Protein AF-A0A5B9VYU0-F1 (afdb_monomer_lite)

Secondary structure (DSSP, 8-state):
-PEEEEEEEEE-SS---HHHHHHHHHHHHHHGGGSSS-EEEEE-TTSSEEEEEESSEEEEEEE-SSEEEEEEEE-HHHHHH--HHHHHHHHHHHHHHHHHTT-

Structure (mmCIF, N/CA/C/O backbone):
data_AF-A0A5B9VYU0-F1
#
_entry.id   AF-A0A5B9VYU0-F1
#
loop_
_atom_site.group_PDB
_atom_site.id
_atom_site.type_symbol
_atom_site.label_atom_id
_atom_site.label_alt_id
_atom_site.label_comp_id
_atom_site.label_asym_id
_atom_site.label_entity_id
_atom_site.label_seq_id
_atom_site.pdbx_PDB_ins_code
_atom_site.Cartn_x
_atom_site.Cartn_y
_atom_site.Cartn_z
_atom_site.occupancy
_atom_site.B_iso_or_equiv
_atom_site.auth_seq_id
_atom_site.auth_comp_id
_atom_site.auth_asym_id
_atom_site.auth_atom_id
_atom_site.pdbx_PDB_model_num
ATOM 1 N N . MET A 1 1 ? 11.821 19.614 -5.491 1.00 55.12 1 MET A N 1
ATOM 2 C CA . MET A 1 1 ? 10.430 19.579 -4.992 1.00 55.12 1 MET A CA 1
ATOM 3 C C . MET A 1 1 ? 9.829 18.246 -5.387 1.00 55.12 1 MET A C 1
ATOM 5 O O . MET A 1 1 ? 9.896 17.912 -6.566 1.00 55.12 1 MET A O 1
ATOM 9 N N . ALA A 1 2 ? 9.335 17.472 -4.424 1.00 65.06 2 ALA A N 1
ATOM 10 C CA . ALA A 1 2 ? 8.588 16.251 -4.701 1.00 65.06 2 ALA A CA 1
ATOM 11 C C . ALA A 1 2 ? 7.107 16.612 -4.887 1.00 65.06 2 ALA A C 1
ATOM 13 O O . ALA A 1 2 ? 6.581 17.448 -4.153 1.00 65.06 2 ALA A O 1
ATOM 14 N N . TRP A 1 3 ? 6.469 16.064 -5.919 1.00 74.31 3 TRP A N 1
ATOM 15 C CA . TRP A 1 3 ? 5.053 16.300 -6.206 1.00 74.31 3 TRP A CA 1
ATOM 16 C C . TRP A 1 3 ? 4.229 15.172 -5.592 1.00 74.31 3 TRP A C 1
ATOM 18 O O . TRP A 1 3 ? 4.501 14.011 -5.897 1.00 74.31 3 TRP A O 1
ATOM 28 N N . ARG A 1 4 ? 3.229 15.503 -4.768 1.00 83.06 4 ARG A N 1
ATOM 29 C CA . ARG A 1 4 ? 2.321 14.528 -4.148 1.00 83.06 4 ARG A CA 1
ATOM 30 C C . ARG A 1 4 ? 0.982 14.509 -4.883 1.00 83.06 4 ARG A C 1
ATOM 32 O O . ARG A 1 4 ? 0.370 15.554 -5.083 1.00 83.06 4 ARG A O 1
ATOM 39 N N . GLU A 1 5 ? 0.541 13.324 -5.284 1.00 85.75 5 GLU A N 1
ATOM 40 C CA . GLU A 1 5 ? -0.698 13.093 -6.031 1.00 85.75 5 GLU A CA 1
ATOM 41 C C . GLU A 1 5 ? -1.467 11.929 -5.404 1.00 85.75 5 GLU A C 1
ATOM 43 O O . GLU A 1 5 ? -0.886 10.869 -5.183 1.00 85.75 5 GLU A O 1
ATOM 48 N N . ARG A 1 6 ? -2.769 12.095 -5.142 1.00 87.31 6 ARG A N 1
ATOM 49 C CA . ARG A 1 6 ? -3.615 10.983 -4.692 1.00 87.31 6 ARG A CA 1
ATOM 50 C C . ARG A 1 6 ? -3.917 10.060 -5.864 1.00 87.31 6 ARG A C 1
ATOM 52 O O . ARG A 1 6 ? -4.510 10.495 -6.847 1.00 87.31 6 ARG A O 1
ATOM 59 N N . LEU A 1 7 ? -3.511 8.799 -5.755 1.00 84.25 7 LEU A N 1
ATOM 60 C CA . LEU A 1 7 ? -3.728 7.785 -6.787 1.00 84.25 7 LEU A CA 1
ATOM 61 C C . LEU A 1 7 ? -4.981 6.952 -6.545 1.00 84.25 7 LEU A C 1
ATOM 63 O O . LEU A 1 7 ? -5.603 6.501 -7.504 1.00 84.25 7 LEU A O 1
ATOM 67 N N . TYR A 1 8 ? -5.318 6.711 -5.280 1.00 85.69 8 TYR A N 1
ATOM 68 C CA . TYR A 1 8 ? -6.423 5.840 -4.913 1.00 85.69 8 TYR A CA 1
ATOM 69 C C . TYR A 1 8 ? -6.989 6.218 -3.549 1.00 85.69 8 TYR A C 1
ATOM 71 O O . TYR A 1 8 ? -6.262 6.655 -2.657 1.00 85.69 8 TYR A O 1
ATOM 79 N N . GLU A 1 9 ? -8.293 6.036 -3.408 1.00 89.06 9 GLU A N 1
ATOM 80 C CA . GLU A 1 9 ? -9.031 6.199 -2.164 1.00 89.06 9 GLU A CA 1
ATOM 81 C C . GLU A 1 9 ? -10.071 5.085 -2.101 1.00 89.06 9 GLU A C 1
ATOM 83 O O . GLU A 1 9 ? -10.807 4.858 -3.064 1.00 89.06 9 GLU A O 1
ATOM 88 N N . ARG A 1 10 ? -10.119 4.383 -0.970 1.00 87.25 10 ARG A N 1
ATOM 89 C CA . ARG A 1 10 ? -11.067 3.298 -0.725 1.00 87.25 10 ARG A CA 1
ATOM 90 C C . ARG A 1 10 ? -11.601 3.378 0.691 1.00 87.25 10 ARG A C 1
ATOM 92 O O . ARG A 1 10 ? -10.875 3.719 1.624 1.00 87.25 10 ARG A O 1
ATOM 99 N N . ARG A 1 11 ? -12.867 3.005 0.858 1.00 87.12 11 ARG A N 1
ATOM 100 C CA . ARG A 1 11 ? -13.482 2.882 2.176 1.00 87.12 11 ARG A CA 1
ATOM 101 C C . ARG A 1 11 ? -13.125 1.539 2.803 1.00 87.12 11 ARG A C 1
ATOM 103 O O . ARG A 1 11 ? -13.224 0.510 2.142 1.00 87.12 11 ARG A O 1
ATOM 110 N N . LEU A 1 12 ? -12.728 1.564 4.065 1.00 84.31 12 LEU A N 1
ATOM 111 C CA . LEU A 1 12 ? -12.448 0.374 4.853 1.00 84.31 12 LEU A CA 1
ATOM 112 C C . LEU A 1 12 ? -13.746 -0.171 5.464 1.00 84.31 12 LEU A C 1
ATOM 114 O O . LEU A 1 12 ? -14.635 0.590 5.850 1.00 84.31 12 LEU A O 1
ATOM 118 N N . LYS A 1 13 ? -13.842 -1.492 5.595 1.00 81.88 13 LYS A N 1
ATOM 119 C CA . LYS A 1 13 ? -14.915 -2.219 6.289 1.00 81.88 13 LYS A CA 1
ATOM 120 C C . LYS A 1 13 ? -14.874 -2.005 7.803 1.00 81.88 13 LYS A C 1
ATOM 122 O O . LYS A 1 13 ? -15.870 -2.233 8.484 1.00 81.88 13 LYS A O 1
ATOM 127 N N . GLY A 1 14 ? -13.735 -1.568 8.334 1.00 77.50 14 GLY A N 1
ATOM 128 C CA . GLY A 1 14 ? -13.557 -1.227 9.738 1.00 77.50 14 GLY A CA 1
ATOM 129 C C . GLY A 1 14 ? -12.230 -0.510 9.987 1.00 77.50 14 GLY A C 1
ATOM 130 O O . GLY A 1 14 ? -11.407 -0.408 9.076 1.00 77.50 14 GLY A O 1
ATOM 131 N N . PRO A 1 15 ? -12.003 -0.016 11.213 1.00 76.25 15 PRO A N 1
ATOM 132 C CA . PRO A 1 15 ? -10.748 0.632 11.560 1.00 76.25 15 PRO A CA 1
ATOM 133 C C . PRO A 1 15 ? -9.569 -0.332 11.416 1.00 76.25 15 PRO A C 1
ATOM 135 O O . PRO A 1 15 ? -9.694 -1.543 11.644 1.00 76.25 15 PRO A O 1
ATOM 138 N N . ILE A 1 16 ? -8.419 0.231 11.049 1.00 79.81 16 ILE A N 1
ATOM 139 C CA . ILE A 1 16 ? -7.149 -0.483 11.086 1.00 79.81 16 ILE A CA 1
ATOM 140 C C . ILE A 1 16 ? -6.571 -0.402 12.502 1.00 79.81 16 ILE A C 1
ATOM 142 O O . ILE A 1 16 ? -6.519 0.673 13.106 1.00 79.81 16 ILE A O 1
ATOM 146 N N . ASP A 1 17 ? -6.164 -1.542 13.041 1.00 81.94 17 ASP A N 1
ATOM 147 C CA . ASP A 1 17 ? -5.457 -1.652 14.312 1.00 81.94 17 ASP A CA 1
ATOM 148 C C . ASP A 1 17 ? -3.972 -1.969 14.065 1.00 81.94 17 ASP A C 1
ATOM 150 O O . ASP A 1 17 ? -3.505 -2.095 12.928 1.00 81.94 17 ASP A O 1
ATOM 154 N N . ALA A 1 18 ? -3.198 -2.047 15.148 1.00 80.50 18 ALA A N 1
ATOM 155 C CA . ALA A 1 18 ? -1.772 -2.343 15.064 1.00 80.50 18 ALA A CA 1
ATOM 156 C C . ALA A 1 18 ? -1.487 -3.757 14.520 1.00 80.50 18 ALA A C 1
ATOM 158 O O . ALA A 1 18 ? -0.448 -3.954 13.891 1.00 80.50 18 ALA A O 1
ATOM 159 N N . GLU A 1 19 ? -2.400 -4.709 14.735 1.00 83.31 19 GLU A N 1
ATOM 160 C CA . GLU A 1 19 ? -2.279 -6.101 14.291 1.00 83.31 19 GLU A CA 1
ATOM 161 C C . GLU A 1 19 ? -2.431 -6.205 12.771 1.00 83.31 19 GLU A C 1
ATOM 163 O O . GLU A 1 19 ? -1.535 -6.705 12.097 1.00 83.31 19 GLU A O 1
ATOM 168 N N . LYS A 1 20 ? -3.481 -5.606 12.201 1.00 82.88 20 LYS A N 1
ATOM 169 C CA . LYS A 1 20 ? -3.688 -5.526 10.747 1.00 82.88 20 LYS A CA 1
ATOM 170 C C . LYS A 1 20 ? -2.572 -4.764 10.043 1.00 82.88 20 LYS A C 1
ATOM 172 O O . LYS A 1 20 ? -2.195 -5.108 8.924 1.00 82.88 20 LYS A O 1
ATOM 177 N N . MET A 1 21 ? -2.023 -3.732 10.690 1.00 81.50 21 MET A N 1
ATOM 178 C CA . MET A 1 21 ? -0.835 -3.048 10.177 1.00 81.50 21 MET A CA 1
ATOM 179 C C . MET A 1 21 ? 0.378 -3.987 10.134 1.00 81.50 21 MET A C 1
ATOM 181 O O . MET A 1 21 ? 1.129 -3.930 9.164 1.00 81.50 21 MET A O 1
ATOM 185 N N . ASP A 1 22 ? 0.580 -4.847 11.139 1.00 83.00 22 ASP A N 1
ATOM 186 C CA . ASP A 1 22 ? 1.652 -5.857 11.136 1.00 83.00 22 ASP A CA 1
ATOM 187 C C . ASP A 1 22 ? 1.450 -6.921 10.063 1.00 83.00 22 ASP A C 1
ATOM 189 O O . ASP A 1 22 ? 2.370 -7.237 9.305 1.00 83.00 22 ASP A O 1
ATOM 193 N N . GLU A 1 23 ? 0.220 -7.393 9.912 1.00 85.06 23 GLU A N 1
ATOM 194 C CA . GLU A 1 23 ? -0.118 -8.376 8.895 1.00 85.06 23 GLU A CA 1
ATOM 195 C C . GLU A 1 23 ? 0.097 -7.819 7.482 1.00 85.06 23 GLU A C 1
ATOM 197 O O . GLU A 1 23 ? 0.701 -8.481 6.635 1.00 85.06 23 GLU A O 1
ATOM 202 N N . MET A 1 24 ? -0.268 -6.554 7.249 1.00 83.25 24 MET A N 1
ATOM 203 C CA . MET A 1 24 ? 0.016 -5.870 5.989 1.00 83.25 24 MET A CA 1
ATOM 204 C C . MET A 1 24 ? 1.514 -5.766 5.699 1.00 83.25 24 MET A C 1
ATOM 206 O O . MET A 1 24 ? 1.934 -5.989 4.561 1.00 83.25 24 MET A O 1
ATOM 210 N N . ARG A 1 25 ? 2.338 -5.487 6.717 1.00 83.44 25 ARG A N 1
ATOM 211 C CA . ARG A 1 25 ? 3.804 -5.504 6.575 1.00 83.44 25 ARG A CA 1
ATOM 212 C C . ARG A 1 25 ? 4.298 -6.893 6.188 1.00 83.44 25 ARG A C 1
ATOM 214 O O . ARG A 1 25 ? 5.084 -7.032 5.251 1.00 83.44 25 ARG A O 1
ATOM 221 N N . SER A 1 26 ? 3.820 -7.921 6.883 1.00 86.06 26 SER A N 1
ATOM 222 C CA . SER A 1 26 ? 4.186 -9.313 6.619 1.00 86.06 26 SER A CA 1
ATOM 223 C C . SER A 1 26 ? 3.826 -9.722 5.188 1.00 86.06 26 SER A C 1
ATOM 225 O O . SER A 1 26 ? 4.663 -10.276 4.470 1.00 86.06 26 SER A O 1
ATOM 227 N N . LEU A 1 27 ? 2.622 -9.369 4.726 1.00 85.19 27 LEU A N 1
ATOM 228 C CA . LEU A 1 27 ? 2.179 -9.607 3.352 1.00 85.19 27 LEU A CA 1
ATOM 229 C C . LEU A 1 27 ? 3.018 -8.842 2.333 1.00 85.19 27 LEU A C 1
ATOM 231 O O . LEU A 1 27 ? 3.435 -9.437 1.339 1.00 85.19 27 LEU A O 1
ATOM 235 N N . PHE A 1 28 ? 3.343 -7.572 2.589 1.00 84.88 28 PHE A N 1
ATOM 236 C CA . PHE A 1 28 ? 4.239 -6.812 1.720 1.00 84.88 28 PHE A CA 1
ATOM 237 C C . PHE A 1 28 ? 5.598 -7.504 1.585 1.00 84.88 28 PHE A C 1
ATOM 239 O O . PHE A 1 28 ? 6.078 -7.687 0.470 1.00 84.88 28 PHE A O 1
ATOM 246 N N . HIS A 1 29 ? 6.216 -7.933 2.689 1.00 84.88 29 HIS A N 1
ATOM 247 C CA . HIS A 1 29 ? 7.508 -8.620 2.640 1.00 84.88 29 HIS A CA 1
ATOM 248 C C . HIS A 1 29 ? 7.431 -9.960 1.903 1.00 84.88 29 HIS A C 1
ATOM 250 O O . HIS A 1 29 ? 8.326 -10.269 1.114 1.00 84.88 29 HIS A O 1
ATOM 256 N N . ARG A 1 30 ? 6.347 -10.724 2.091 1.00 86.62 30 ARG A N 1
ATOM 257 C CA . ARG A 1 30 ? 6.111 -11.981 1.364 1.00 86.62 30 ARG A CA 1
ATOM 258 C C . ARG A 1 30 ? 5.947 -11.743 -0.131 1.00 86.62 30 ARG A C 1
ATOM 260 O O . ARG A 1 30 ? 6.580 -12.440 -0.916 1.00 86.62 30 ARG A O 1
ATOM 267 N N . ARG A 1 31 ? 5.156 -10.741 -0.523 1.00 84.69 31 ARG A N 1
ATOM 268 C CA . ARG A 1 31 ? 4.815 -10.414 -1.921 1.00 84.69 31 ARG A CA 1
ATOM 269 C C . ARG A 1 31 ? 5.768 -9.404 -2.559 1.00 84.69 31 ARG A C 1
ATOM 271 O O . ARG A 1 31 ? 5.598 -9.018 -3.708 1.00 84.69 31 ARG A O 1
ATOM 278 N N . ARG A 1 32 ? 6.833 -9.004 -1.860 1.00 81.94 32 ARG A N 1
ATOM 279 C CA . ARG A 1 32 ? 7.825 -8.032 -2.340 1.00 81.94 32 ARG A CA 1
ATOM 280 C C . ARG A 1 32 ? 8.429 -8.423 -3.688 1.00 81.94 32 ARG A C 1
ATOM 282 O O . ARG A 1 32 ? 8.752 -7.545 -4.488 1.00 81.94 32 ARG A O 1
ATOM 289 N N . HIS A 1 33 ? 8.588 -9.721 -3.923 1.00 81.56 33 HIS A N 1
ATOM 290 C CA . HIS A 1 33 ? 9.110 -10.281 -5.166 1.00 81.56 33 HIS A CA 1
ATOM 291 C C . HIS A 1 33 ? 8.192 -10.040 -6.379 1.00 81.56 33 HIS A C 1
ATOM 293 O O . HIS A 1 33 ? 8.673 -10.077 -7.506 1.00 81.56 33 HIS A O 1
ATOM 299 N N . GLU A 1 34 ? 6.906 -9.746 -6.167 1.00 80.44 34 GLU A N 1
ATOM 300 C CA . GLU A 1 34 ? 5.958 -9.378 -7.228 1.00 80.44 34 GLU A CA 1
ATOM 301 C C . GLU A 1 34 ? 6.196 -7.953 -7.750 1.00 80.44 34 GLU A C 1
ATOM 303 O O . GLU A 1 34 ? 5.772 -7.613 -8.853 1.00 80.44 34 GLU A O 1
ATOM 308 N N . ILE A 1 35 ? 6.901 -7.109 -6.984 1.00 76.56 35 ILE A N 1
ATOM 309 C CA . ILE A 1 35 ? 7.255 -5.753 -7.406 1.00 76.56 35 ILE A CA 1
ATOM 310 C C . ILE A 1 35 ? 8.521 -5.830 -8.276 1.00 76.56 35 ILE A C 1
ATOM 312 O O . ILE A 1 35 ? 9.599 -6.140 -7.756 1.00 76.56 35 ILE A O 1
ATOM 316 N N . PRO A 1 36 ? 8.448 -5.470 -9.572 1.00 72.19 36 PRO A N 1
ATOM 317 C CA . PRO A 1 36 ? 9.539 -5.664 -10.534 1.00 72.19 36 PRO A CA 1
ATOM 318 C C . PRO A 1 36 ? 10.738 -4.726 -10.318 1.00 72.19 36 PRO A C 1
ATOM 320 O O . PRO A 1 36 ? 11.731 -4.804 -11.037 1.00 72.19 36 PRO A O 1
ATOM 323 N N . ILE A 1 37 ? 10.654 -3.816 -9.345 1.00 76.31 37 ILE A N 1
ATOM 324 C CA . ILE A 1 37 ? 11.685 -2.829 -9.024 1.00 76.31 37 ILE A CA 1
ATOM 325 C C . ILE A 1 37 ? 12.094 -2.906 -7.549 1.00 76.31 37 ILE A C 1
ATOM 327 O O . ILE A 1 37 ? 11.308 -3.348 -6.706 1.00 76.31 37 ILE A O 1
ATOM 331 N N . PRO A 1 38 ? 13.311 -2.449 -7.199 1.00 79.88 38 PRO A N 1
ATOM 332 C CA . PRO A 1 38 ? 13.708 -2.240 -5.815 1.00 79.88 38 PRO A CA 1
ATOM 333 C C . PRO A 1 38 ? 12.729 -1.317 -5.071 1.00 79.88 38 PRO A C 1
ATOM 335 O O . PRO A 1 38 ? 12.637 -0.125 -5.367 1.00 79.88 38 PRO A O 1
ATOM 338 N N . ALA A 1 39 ? 12.003 -1.892 -4.118 1.00 83.75 39 ALA A N 1
ATOM 339 C CA . ALA A 1 39 ? 11.092 -1.234 -3.198 1.00 83.75 39 ALA A CA 1
ATOM 340 C C . ALA A 1 39 ? 11.471 -1.568 -1.747 1.00 83.75 39 ALA A C 1
ATOM 342 O O . ALA A 1 39 ? 11.852 -2.698 -1.433 1.00 83.75 39 ALA A O 1
ATOM 343 N N . GLU A 1 40 ? 11.350 -0.584 -0.874 1.00 85.44 40 GLU A N 1
ATOM 344 C CA . GLU A 1 40 ? 11.565 -0.670 0.565 1.00 85.44 40 GLU A CA 1
ATOM 345 C C . GLU A 1 40 ? 10.283 -0.220 1.254 1.00 85.44 40 GLU A C 1
ATOM 347 O O . GLU A 1 40 ? 9.659 0.750 0.824 1.00 85.44 40 GLU A O 1
ATOM 352 N N . LEU A 1 41 ? 9.890 -0.911 2.319 1.00 85.69 41 LEU A N 1
ATOM 353 C CA . LEU A 1 41 ? 8.811 -0.449 3.179 1.00 85.69 41 LEU A CA 1
ATOM 354 C C . LEU A 1 41 ? 9.415 0.401 4.295 1.00 85.69 41 LEU A C 1
ATOM 356 O O . LEU A 1 41 ? 10.314 -0.051 5.000 1.00 85.69 41 LEU A O 1
ATOM 360 N N . ILE A 1 42 ? 8.936 1.631 4.431 1.00 85.94 42 ILE A N 1
ATOM 361 C CA . ILE A 1 42 ? 9.308 2.561 5.492 1.00 85.94 42 ILE A CA 1
ATOM 362 C C . ILE A 1 42 ? 8.099 2.750 6.393 1.00 85.94 42 ILE A C 1
ATOM 364 O O . ILE A 1 42 ? 7.001 3.081 5.935 1.00 85.94 42 ILE A O 1
ATOM 368 N N . GLU A 1 43 ? 8.333 2.566 7.682 1.00 77.38 43 GLU A N 1
ATOM 369 C CA . GLU A 1 43 ? 7.349 2.786 8.726 1.00 77.38 43 GLU A CA 1
ATOM 370 C C . GLU A 1 43 ? 7.398 4.233 9.206 1.00 77.38 43 GLU A C 1
ATOM 372 O O . GLU A 1 43 ? 8.475 4.801 9.411 1.00 77.38 43 GLU A O 1
ATOM 377 N N . SER A 1 44 ? 6.225 4.817 9.435 1.00 76.12 44 SER A N 1
ATOM 378 C CA . SER A 1 44 ? 6.121 6.079 10.158 1.00 76.12 44 SER A CA 1
ATOM 379 C C . SER A 1 44 ? 5.804 5.797 11.627 1.00 76.12 44 SER A C 1
ATOM 381 O O . SER A 1 44 ? 4.692 5.363 11.941 1.00 76.12 44 SER A O 1
ATOM 383 N N . PRO A 1 45 ? 6.735 6.052 12.563 1.00 70.56 45 PRO A N 1
ATOM 384 C CA . PRO A 1 45 ? 6.474 5.829 13.977 1.00 70.56 45 PRO A CA 1
ATOM 385 C C . PRO A 1 45 ? 5.330 6.732 14.460 1.00 70.56 45 PRO A C 1
ATOM 387 O O . PRO A 1 45 ? 5.353 7.950 14.279 1.00 70.56 45 PRO A O 1
ATOM 390 N N . GLY A 1 46 ? 4.313 6.125 15.077 1.00 70.25 46 GLY A N 1
ATOM 391 C CA . GLY A 1 46 ? 3.186 6.839 15.686 1.00 70.25 46 GLY A CA 1
ATOM 392 C C . GLY A 1 46 ? 2.117 7.343 14.711 1.00 70.25 46 GLY A C 1
ATOM 393 O O . GLY A 1 46 ? 1.221 8.073 15.135 1.00 70.25 46 GLY A O 1
ATOM 394 N N . ARG A 1 47 ? 2.173 6.965 13.427 1.00 76.50 47 ARG A N 1
ATOM 395 C CA . ARG A 1 47 ? 1.120 7.269 12.450 1.00 76.50 47 ARG A CA 1
ATOM 396 C C . ARG A 1 47 ? 0.629 5.990 11.773 1.00 76.50 47 ARG A C 1
ATOM 398 O O . ARG A 1 47 ? 1.447 5.131 11.458 1.00 76.50 47 ARG A O 1
ATOM 405 N N . PRO A 1 48 ? -0.682 5.863 11.507 1.00 80.75 48 PRO A N 1
ATOM 406 C CA . PRO A 1 48 ? -1.234 4.772 10.711 1.00 80.75 48 PRO A CA 1
ATOM 407 C C . PRO A 1 48 ? -0.939 5.024 9.222 1.00 80.75 48 PRO A C 1
ATOM 409 O O . PRO A 1 48 ? -1.836 5.213 8.406 1.00 80.75 48 PRO A O 1
ATOM 412 N N . GLU A 1 49 ? 0.340 5.116 8.872 1.00 86.56 49 GLU A N 1
ATOM 413 C CA . GLU A 1 49 ? 0.803 5.297 7.503 1.00 86.56 49 GLU A CA 1
ATOM 414 C C . GLU A 1 49 ? 2.019 4.410 7.240 1.00 86.56 49 GLU A C 1
ATOM 416 O O . GLU A 1 49 ? 2.828 4.132 8.128 1.00 86.56 49 GLU A O 1
ATOM 421 N N . MET A 1 50 ? 2.143 3.972 5.997 1.00 87.50 50 MET A N 1
ATOM 422 C CA . MET A 1 50 ? 3.286 3.215 5.512 1.00 87.50 50 MET A CA 1
ATOM 423 C C . MET A 1 50 ? 3.733 3.794 4.181 1.00 87.50 50 MET A C 1
ATOM 425 O O . MET A 1 50 ? 2.914 4.238 3.376 1.00 87.50 50 MET A O 1
ATOM 429 N N . THR A 1 51 ? 5.038 3.792 3.943 1.00 87.50 51 THR A N 1
ATOM 430 C CA . THR A 1 51 ? 5.598 4.312 2.700 1.00 87.50 51 THR A CA 1
ATOM 431 C C . THR A 1 51 ? 6.342 3.212 1.968 1.00 87.50 51 THR A C 1
ATOM 433 O O . THR A 1 51 ? 7.366 2.729 2.436 1.00 87.50 51 THR A O 1
ATOM 436 N N . ILE A 1 52 ? 5.863 2.839 0.787 1.00 86.00 52 ILE A N 1
ATOM 437 C CA . ILE A 1 52 ? 6.590 1.975 -0.140 1.00 86.00 52 ILE A CA 1
ATOM 438 C C . ILE A 1 52 ? 7.502 2.880 -0.968 1.00 86.00 52 ILE A C 1
ATOM 440 O O . ILE A 1 52 ? 7.062 3.536 -1.915 1.00 86.00 52 ILE A O 1
ATOM 444 N N . ARG A 1 53 ? 8.779 2.950 -0.598 1.00 85.88 53 ARG A N 1
ATOM 445 C CA . ARG A 1 53 ? 9.785 3.765 -1.278 1.00 85.88 53 ARG A CA 1
ATOM 446 C C . ARG A 1 53 ? 10.492 2.960 -2.355 1.00 85.88 53 ARG A C 1
ATOM 448 O O . ARG A 1 53 ? 11.001 1.875 -2.109 1.00 85.88 53 ARG A O 1
ATOM 455 N N . THR A 1 54 ? 10.604 3.535 -3.539 1.00 81.12 54 THR A N 1
ATOM 456 C CA . THR A 1 54 ? 11.466 3.048 -4.620 1.00 81.12 54 THR A CA 1
ATOM 457 C C . THR A 1 54 ? 12.534 4.096 -4.926 1.00 81.12 54 THR A C 1
ATOM 459 O O . THR A 1 54 ? 12.533 5.188 -4.358 1.00 81.12 54 THR A O 1
ATOM 462 N N . LYS A 1 55 ? 13.441 3.803 -5.864 1.00 77.25 55 LYS A N 1
ATOM 463 C CA . LYS A 1 55 ? 14.513 4.737 -6.254 1.00 77.25 55 LYS A CA 1
ATOM 464 C C . LYS A 1 55 ? 14.004 6.105 -6.736 1.00 77.25 55 LYS A C 1
ATOM 466 O O . LYS A 1 55 ? 14.713 7.097 -6.590 1.00 77.25 55 LYS A O 1
ATOM 471 N N . TRP A 1 56 ? 12.817 6.169 -7.337 1.00 74.69 56 TRP A N 1
ATOM 472 C CA . TRP A 1 56 ? 12.331 7.394 -7.987 1.00 74.69 56 TRP A CA 1
ATOM 473 C C . TRP A 1 56 ? 10.982 7.889 -7.456 1.00 74.69 56 TRP A C 1
ATOM 475 O O . TRP A 1 56 ? 10.618 9.042 -7.703 1.00 74.69 56 TRP A O 1
ATOM 485 N N . LEU A 1 57 ? 10.251 7.034 -6.742 1.00 79.56 57 LEU A N 1
ATOM 486 C CA . LEU A 1 57 ? 8.843 7.220 -6.411 1.00 79.56 57 LEU A CA 1
ATOM 487 C C . LEU A 1 57 ? 8.547 6.609 -5.042 1.00 79.56 57 LEU A C 1
ATOM 489 O O . LEU A 1 57 ? 9.038 5.521 -4.740 1.00 79.56 57 LEU A O 1
ATOM 493 N N . SER A 1 58 ? 7.732 7.285 -4.246 1.00 83.75 58 SER A N 1
ATOM 494 C CA . SER A 1 58 ? 7.259 6.785 -2.957 1.00 83.75 58 SER A CA 1
ATOM 495 C C . SER A 1 58 ? 5.741 6.682 -2.983 1.00 83.75 58 SER A C 1
ATOM 497 O O . SER A 1 58 ? 5.075 7.657 -3.311 1.00 83.75 58 SER A O 1
ATOM 499 N N . PHE A 1 59 ? 5.181 5.527 -2.641 1.00 85.56 59 PHE A N 1
ATOM 500 C CA . PHE A 1 59 ? 3.747 5.391 -2.400 1.00 85.56 59 PHE A CA 1
ATOM 501 C C . PHE A 1 59 ? 3.495 5.483 -0.903 1.00 85.56 59 PHE A C 1
ATOM 503 O O . PHE A 1 59 ? 3.997 4.663 -0.144 1.00 85.56 59 PHE A O 1
ATOM 510 N N . ILE A 1 60 ? 2.738 6.484 -0.483 1.00 88.31 60 ILE A N 1
ATOM 511 C CA . ILE A 1 60 ? 2.353 6.718 0.901 1.00 88.31 60 ILE A CA 1
ATOM 512 C C . ILE A 1 60 ? 0.930 6.194 1.052 1.00 88.31 60 ILE A C 1
ATOM 514 O O . ILE A 1 60 ? -0.016 6.781 0.527 1.00 88.31 60 ILE A O 1
ATOM 518 N N . VAL A 1 61 ? 0.783 5.082 1.761 1.00 87.81 61 VAL A N 1
ATOM 519 C CA . VAL A 1 61 ? -0.516 4.521 2.119 1.00 87.81 61 VAL A CA 1
ATOM 520 C C . VAL A 1 61 ? -0.884 5.049 3.498 1.00 87.81 61 VAL A C 1
ATOM 522 O O . VAL A 1 61 ? -0.168 4.819 4.471 1.00 87.81 61 V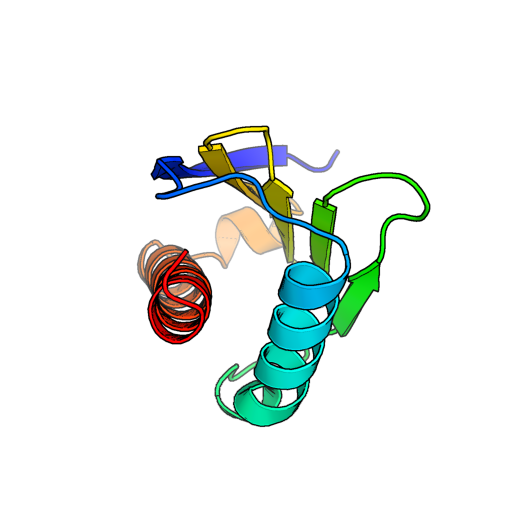AL A O 1
ATOM 525 N N . GLN A 1 62 ? -1.978 5.795 3.576 1.00 88.94 62 GLN A N 1
ATOM 526 C CA . GLN A 1 62 ? -2.473 6.404 4.803 1.00 88.94 62 GLN A CA 1
ATOM 527 C C . GLN A 1 62 ? -3.800 5.774 5.189 1.00 88.94 62 GLN A C 1
ATOM 529 O O . GLN A 1 62 ? -4.731 5.734 4.384 1.00 88.94 62 GLN A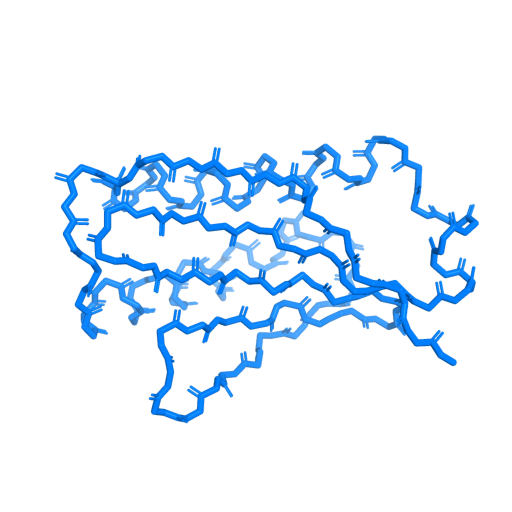 O 1
ATOM 534 N N . PHE A 1 63 ? -3.904 5.356 6.443 1.00 86.31 63 PHE A N 1
ATOM 535 C CA . PHE A 1 63 ? -5.119 4.788 6.996 1.00 86.31 63 PHE A CA 1
ATOM 536 C C . PHE A 1 63 ? -5.753 5.777 7.963 1.00 86.31 63 PHE A C 1
ATOM 538 O O . PHE A 1 63 ? -5.145 6.244 8.924 1.00 86.31 63 PHE A O 1
ATOM 545 N N . GLN A 1 64 ? -7.003 6.113 7.691 1.00 84.00 64 GLN A N 1
ATOM 546 C CA . GLN A 1 64 ? -7.886 6.841 8.588 1.00 84.00 64 GL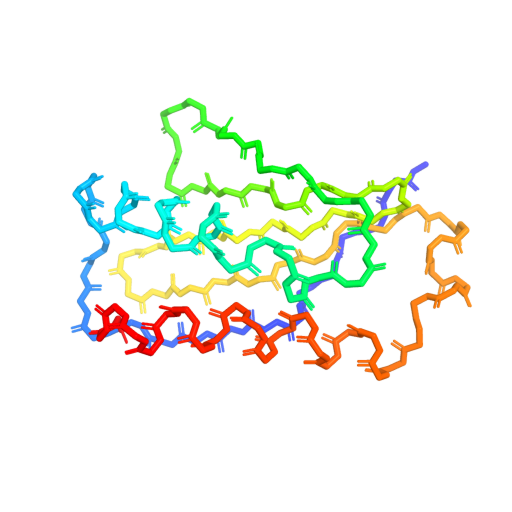N A CA 1
ATOM 547 C C . GLN A 1 64 ? -8.915 5.860 9.166 1.00 84.00 64 GLN A C 1
ATOM 549 O O . GLN A 1 64 ? -8.889 4.671 8.856 1.00 84.00 64 GLN A O 1
ATOM 554 N N . LYS A 1 65 ? -9.826 6.343 10.022 1.00 80.69 65 LYS A N 1
ATOM 555 C CA . LYS A 1 65 ? -10.803 5.491 10.728 1.00 80.69 65 LYS A CA 1
ATOM 556 C C . LYS A 1 65 ? -11.580 4.540 9.811 1.00 80.69 65 LYS A C 1
ATOM 558 O O . LYS A 1 65 ? -11.826 3.410 10.210 1.00 80.69 65 LYS A O 1
ATOM 563 N N . ASP A 1 66 ? -11.973 4.997 8.629 1.00 85.75 66 ASP A N 1
ATOM 564 C CA . ASP A 1 66 ? -12.778 4.235 7.671 1.00 85.75 66 ASP A CA 1
ATOM 565 C C . ASP A 1 66 ? -12.308 4.414 6.220 1.00 85.75 66 ASP A C 1
ATOM 567 O O . ASP A 1 66 ? -13.029 4.060 5.292 1.00 85.75 66 ASP A O 1
ATOM 571 N N . ILE A 1 67 ? -11.116 4.976 5.996 1.00 87.56 67 ILE A N 1
ATOM 572 C CA . ILE A 1 67 ? -10.616 5.297 4.652 1.00 87.56 67 ILE A CA 1
ATOM 573 C C . ILE A 1 67 ? -9.142 4.919 4.538 1.00 87.56 67 ILE A C 1
ATOM 575 O O . ILE A 1 67 ? -8.337 5.268 5.400 1.00 87.56 67 ILE A O 1
ATOM 579 N N . MET A 1 68 ? -8.786 4.260 3.440 1.00 88.62 68 MET A N 1
ATOM 580 C CA . MET A 1 68 ? -7.413 4.081 2.986 1.00 88.62 68 MET A CA 1
ATOM 581 C C . MET A 1 68 ? -7.165 4.985 1.783 1.00 88.62 68 MET A C 1
ATOM 583 O O . MET A 1 68 ? -7.868 4.905 0.778 1.00 88.62 68 MET A O 1
ATOM 587 N N . ASN A 1 69 ? -6.131 5.813 1.882 1.00 90.56 69 ASN A N 1
ATOM 588 C CA . ASN A 1 69 ? -5.647 6.652 0.795 1.00 90.56 69 ASN A CA 1
ATOM 589 C C . ASN A 1 69 ? -4.279 6.164 0.343 1.00 90.56 69 ASN A C 1
ATOM 591 O O . ASN A 1 69 ? -3.426 5.858 1.172 1.00 90.56 69 ASN A O 1
ATOM 595 N N . VAL A 1 70 ? -4.051 6.151 -0.964 1.00 87.44 70 VAL A N 1
ATOM 596 C CA . VAL A 1 70 ? -2.735 5.918 -1.551 1.00 87.44 70 VAL A CA 1
ATOM 597 C C . VAL A 1 70 ? -2.336 7.173 -2.301 1.00 87.44 70 VAL A C 1
ATOM 599 O O . VAL A 1 70 ? -2.898 7.491 -3.351 1.00 87.44 70 VAL A O 1
ATOM 602 N N . ASP A 1 71 ? -1.336 7.865 -1.777 1.00 87.44 71 ASP A N 1
ATOM 603 C CA . ASP A 1 71 ? -0.707 8.988 -2.450 1.00 87.44 71 ASP A CA 1
ATOM 604 C C . ASP A 1 71 ? 0.620 8.537 -3.067 1.00 87.44 71 ASP A C 1
ATOM 606 O O . ASP A 1 71 ? 1.366 7.767 -2.472 1.00 87.44 71 ASP A O 1
ATOM 610 N N . ALA A 1 72 ? 0.956 9.034 -4.252 1.00 84.38 72 ALA A N 1
ATOM 611 C CA . ALA A 1 72 ? 2.292 8.920 -4.814 1.00 84.38 72 ALA A CA 1
ATOM 612 C C . ALA A 1 72 ? 3.038 10.239 -4.659 1.00 84.38 72 ALA A C 1
ATOM 614 O O . ALA A 1 72 ? 2.585 11.292 -5.107 1.00 84.38 72 ALA A O 1
ATOM 615 N N . GLU A 1 73 ? 4.221 10.162 -4.070 1.00 84.12 73 GLU A N 1
ATOM 616 C CA . GLU A 1 73 ? 5.211 11.217 -4.078 1.00 84.12 73 GLU A CA 1
ATOM 617 C C . GLU A 1 73 ? 6.255 10.920 -5.162 1.00 84.12 73 GLU A C 1
ATOM 619 O O . GLU A 1 73 ? 6.962 9.909 -5.149 1.00 84.12 73 GLU A O 1
ATOM 624 N N . LEU A 1 74 ? 6.312 11.810 -6.148 1.00 79.06 74 LEU A N 1
ATOM 625 C CA . LEU A 1 74 ? 7.098 11.663 -7.363 1.00 79.06 74 LEU A CA 1
ATOM 626 C C . LEU A 1 74 ? 8.247 12.666 -7.373 1.00 79.06 74 LEU A C 1
ATOM 628 O O . LEU A 1 74 ? 8.052 13.874 -7.203 1.00 79.06 74 LEU A O 1
ATOM 632 N N . THR A 1 75 ? 9.443 12.183 -7.698 1.00 72.25 75 THR A N 1
ATOM 633 C CA . THR A 1 75 ? 10.493 13.059 -8.231 1.00 72.25 75 THR A CA 1
ATOM 634 C C . THR A 1 75 ? 10.127 13.518 -9.648 1.00 72.25 75 THR A C 1
ATOM 636 O O . THR A 1 75 ? 9.322 12.886 -10.335 1.00 72.25 75 THR A O 1
ATOM 639 N N . LEU A 1 76 ? 10.743 14.601 -10.137 1.00 69.69 76 LEU A N 1
ATOM 640 C CA . LEU A 1 76 ? 10.514 15.077 -11.510 1.00 69.69 76 LEU A CA 1
ATOM 641 C C . LEU A 1 76 ? 10.830 13.988 -12.557 1.00 69.69 76 LEU A C 1
ATOM 643 O O . LEU A 1 76 ? 10.066 13.799 -13.501 1.00 69.69 76 LEU A O 1
ATOM 647 N N . ALA A 1 77 ? 11.907 13.224 -12.341 1.00 66.38 77 ALA A N 1
ATOM 648 C CA . ALA A 1 77 ? 12.277 12.086 -13.181 1.00 66.38 77 ALA A CA 1
ATOM 649 C C . ALA A 1 77 ? 11.226 10.963 -13.129 1.00 66.38 77 ALA A C 1
ATOM 651 O O . ALA A 1 77 ? 10.840 10.429 -14.169 1.00 66.38 77 ALA A O 1
ATOM 652 N N . ALA A 1 78 ? 10.683 10.652 -11.946 1.00 67.50 78 ALA A N 1
ATOM 653 C CA . ALA A 1 78 ? 9.589 9.691 -11.838 1.00 67.50 78 ALA A CA 1
ATOM 654 C C . ALA A 1 78 ? 8.305 10.170 -12.498 1.00 67.50 78 ALA A C 1
ATOM 656 O O . ALA A 1 78 ? 7.588 9.347 -13.042 1.00 67.50 78 ALA A O 1
ATOM 657 N N . LYS A 1 79 ? 8.002 11.470 -12.517 1.00 68.38 79 LYS A N 1
ATOM 658 C CA . LYS A 1 79 ? 6.822 11.967 -13.238 1.00 68.38 79 LYS A CA 1
ATOM 659 C C . LYS A 1 79 ? 6.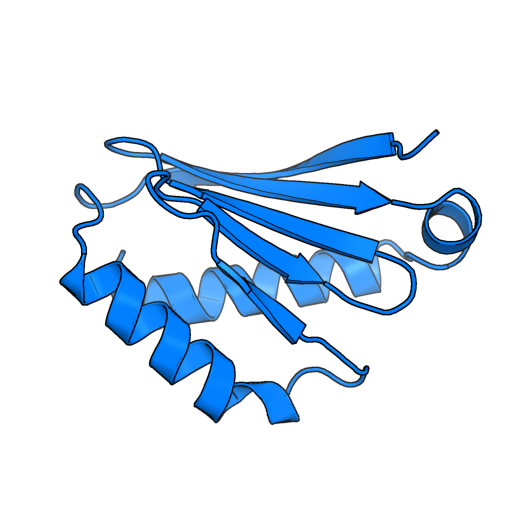894 11.645 -14.736 1.00 68.38 79 LYS A C 1
ATOM 661 O O . LYS A 1 79 ? 5.866 11.336 -15.333 1.00 68.38 79 LYS A O 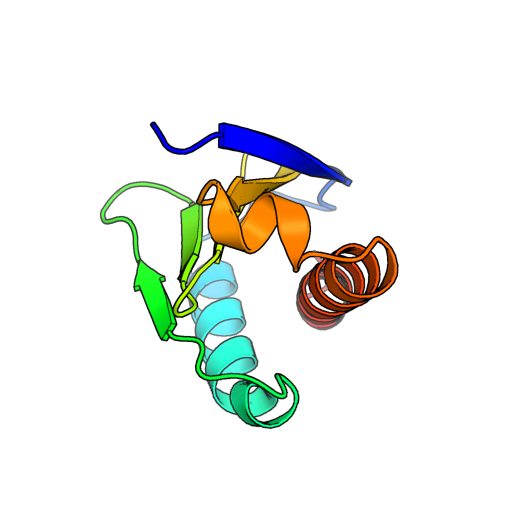1
ATOM 666 N N . MET A 1 80 ? 8.096 11.678 -15.314 1.00 66.12 80 MET A N 1
ATOM 667 C CA . MET A 1 80 ? 8.335 11.321 -16.715 1.00 66.12 80 MET A CA 1
ATOM 668 C C . MET A 1 80 ? 8.336 9.802 -16.963 1.00 66.12 80 MET A C 1
ATOM 670 O O . MET A 1 80 ? 7.942 9.378 -18.044 1.00 66.12 80 MET A O 1
ATOM 674 N N . MET A 1 81 ? 8.732 8.982 -15.979 1.00 64.50 81 MET A N 1
ATOM 675 C CA . MET A 1 81 ? 8.811 7.511 -16.108 1.00 64.50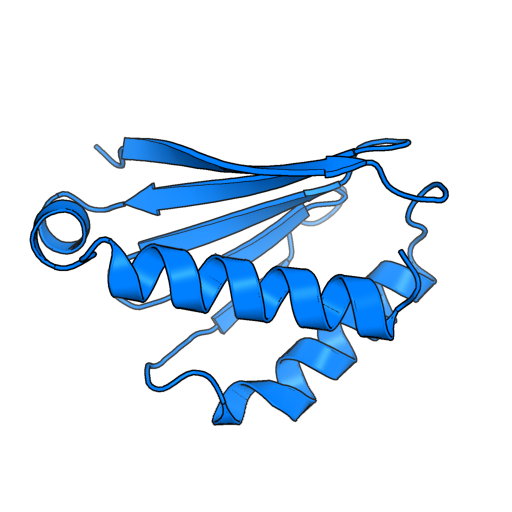 81 MET A CA 1
ATOM 676 C C . MET A 1 81 ? 7.587 6.746 -15.580 1.00 64.50 81 MET A C 1
ATOM 678 O O . MET A 1 81 ? 7.342 5.608 -15.978 1.00 64.50 81 MET A O 1
ATOM 682 N N . ALA A 1 82 ? 6.814 7.332 -14.666 1.00 67.88 82 ALA A N 1
ATOM 683 C CA . ALA A 1 82 ? 5.582 6.762 -14.143 1.00 67.88 82 ALA A CA 1
ATOM 684 C C . ALA A 1 82 ? 4.525 6.854 -15.240 1.00 67.88 82 ALA A C 1
ATOM 686 O O . ALA A 1 82 ? 3.785 7.835 -15.358 1.00 67.88 82 ALA A O 1
ATOM 687 N N . THR A 1 83 ? 4.471 5.831 -16.083 1.00 68.31 83 THR A N 1
ATOM 688 C CA . THR A 1 83 ? 3.387 5.644 -17.042 1.00 68.31 83 THR A CA 1
ATOM 689 C C . THR A 1 83 ? 2.072 5.428 -16.285 1.00 68.31 83 THR A C 1
ATOM 691 O O . THR A 1 83 ? 2.053 5.099 -15.095 1.00 68.31 83 THR A O 1
ATOM 694 N N . ARG A 1 84 ? 0.930 5.641 -16.949 1.00 71.62 84 ARG A N 1
ATOM 695 C CA . ARG A 1 84 ? -0.384 5.320 -16.356 1.00 71.62 84 ARG A CA 1
ATOM 696 C C . ARG A 1 84 ? -0.471 3.850 -15.928 1.00 71.62 84 ARG A C 1
ATOM 698 O O . ARG A 1 84 ? -1.110 3.552 -14.927 1.00 71.62 84 ARG A O 1
ATOM 705 N N . GLU A 1 85 ? 0.211 2.966 -16.649 1.00 71.19 85 GLU A N 1
ATOM 706 C CA . GLU A 1 85 ? 0.270 1.534 -16.361 1.00 71.19 85 GLU A CA 1
ATOM 707 C C . GLU A 1 85 ? 1.004 1.235 -15.052 1.00 71.19 85 GLU A C 1
ATOM 709 O O . GLU A 1 85 ? 0.446 0.569 -14.186 1.00 71.19 85 GLU A O 1
ATOM 714 N N . ASN A 1 86 ? 2.182 1.828 -14.835 1.00 70.81 86 ASN A N 1
ATOM 715 C CA . ASN A 1 86 ? 2.929 1.649 -13.586 1.00 70.81 86 ASN A CA 1
ATOM 716 C C . ASN A 1 86 ? 2.141 2.154 -12.368 1.00 70.81 86 ASN A C 1
ATOM 718 O O . ASN A 1 86 ? 2.160 1.521 -11.313 1.00 70.81 86 ASN A O 1
ATOM 722 N N . ARG A 1 87 ? 1.404 3.268 -12.518 1.00 75.12 87 ARG A N 1
ATOM 723 C CA . ARG A 1 87 ? 0.494 3.762 -11.467 1.00 75.12 87 ARG A CA 1
ATOM 724 C C . ARG A 1 87 ? -0.619 2.755 -11.179 1.00 75.12 87 ARG A C 1
ATOM 726 O O . ARG A 1 87 ? -0.881 2.455 -10.020 1.00 75.12 87 ARG A O 1
ATOM 733 N N . ARG A 1 88 ? -1.252 2.220 -12.228 1.00 80.75 88 ARG A N 1
ATOM 734 C CA . ARG A 1 88 ? -2.332 1.234 -12.106 1.00 80.75 88 ARG A CA 1
ATOM 735 C C . ARG A 1 88 ? -1.858 -0.043 -11.416 1.00 80.75 88 ARG A C 1
ATOM 737 O O . ARG A 1 88 ? -2.541 -0.505 -10.512 1.00 80.75 88 ARG A O 1
ATOM 744 N N . LEU A 1 89 ? -0.706 -0.584 -11.810 1.00 78.75 89 LEU A N 1
ATOM 745 C CA . LEU A 1 89 ? -0.144 -1.801 -11.217 1.00 78.75 89 LEU A CA 1
ATOM 746 C C . LEU A 1 89 ? 0.165 -1.614 -9.727 1.00 78.75 89 LEU A C 1
ATOM 748 O O . LEU A 1 89 ? -0.148 -2.488 -8.925 1.00 78.75 89 LEU A O 1
ATOM 752 N N . ALA A 1 90 ? 0.714 -0.459 -9.342 1.00 75.75 90 ALA A N 1
ATOM 753 C CA . ALA A 1 90 ? 0.980 -0.157 -7.939 1.00 75.75 90 ALA A CA 1
ATOM 754 C C . ALA A 1 90 ? -0.306 -0.063 -7.105 1.00 75.75 90 ALA A C 1
ATOM 756 O O . ALA A 1 90 ? -0.371 -0.629 -6.016 1.00 75.75 90 ALA A O 1
ATOM 757 N N . VAL A 1 91 ? -1.343 0.601 -7.630 1.00 82.75 91 VAL A N 1
ATOM 758 C CA . VAL A 1 91 ? -2.657 0.657 -6.971 1.00 82.75 91 VAL A CA 1
ATOM 759 C C . VAL A 1 91 ? -3.260 -0.741 -6.852 1.00 82.75 91 VAL A C 1
ATOM 761 O O . VAL A 1 91 ? -3.689 -1.108 -5.768 1.00 82.75 91 VAL A O 1
ATOM 764 N N . GLN A 1 92 ? -3.233 -1.545 -7.919 1.00 85.50 92 GLN A N 1
ATOM 765 C CA . GLN A 1 92 ? -3.754 -2.917 -7.901 1.00 85.50 92 GLN A CA 1
ATOM 766 C C . GLN A 1 92 ? -3.029 -3.809 -6.892 1.00 85.50 92 GLN A C 1
ATOM 768 O O . GLN A 1 92 ? -3.668 -4.605 -6.213 1.00 85.50 92 GLN A O 1
ATOM 773 N N . PHE A 1 93 ? -1.710 -3.671 -6.766 1.00 82.75 93 PHE A N 1
ATOM 774 C CA . PHE A 1 93 ? -0.941 -4.409 -5.770 1.00 82.75 93 PHE A CA 1
ATOM 775 C C . PHE A 1 93 ? -1.388 -4.055 -4.345 1.00 82.75 93 PHE A C 1
ATOM 777 O O . PHE A 1 93 ? -1.719 -4.954 -3.572 1.00 82.75 93 PHE A O 1
ATOM 784 N N . ILE A 1 94 ? -1.467 -2.759 -4.022 1.00 81.81 94 ILE A N 1
ATOM 785 C CA . ILE A 1 94 ? -1.897 -2.280 -2.697 1.00 81.81 94 ILE A CA 1
ATOM 786 C C . ILE A 1 94 ? -3.342 -2.702 -2.403 1.00 81.81 94 ILE A C 1
ATOM 788 O O . ILE A 1 94 ? -3.631 -3.175 -1.307 1.00 81.81 94 ILE A O 1
ATOM 792 N N . ASP A 1 95 ? -4.232 -2.575 -3.385 1.00 83.69 95 ASP A N 1
ATOM 793 C CA . ASP A 1 95 ? -5.635 -2.964 -3.252 1.00 83.69 95 ASP A CA 1
ATOM 794 C C . ASP A 1 95 ? -5.781 -4.476 -3.028 1.00 83.69 95 ASP A C 1
ATOM 796 O O . ASP A 1 95 ? -6.529 -4.888 -2.148 1.00 83.69 95 ASP A O 1
ATOM 800 N N . SER A 1 96 ? -4.980 -5.301 -3.717 1.00 85.62 96 SER A N 1
ATOM 801 C CA . SER A 1 96 ? -4.981 -6.755 -3.506 1.00 85.62 96 SER A CA 1
ATOM 802 C C . SER A 1 96 ? -4.522 -7.155 -2.103 1.00 85.62 96 SER A C 1
ATOM 804 O O . SER A 1 96 ? -5.109 -8.045 -1.503 1.00 85.62 96 SER A O 1
ATOM 806 N N . ILE A 1 97 ? -3.515 -6.472 -1.544 1.00 82.31 97 ILE A N 1
ATOM 807 C CA . ILE A 1 97 ? -3.076 -6.716 -0.163 1.00 82.31 97 ILE A CA 1
ATOM 808 C C . ILE A 1 97 ? -4.186 -6.333 0.817 1.00 82.31 97 ILE A C 1
ATOM 810 O O . ILE A 1 97 ? -4.428 -7.038 1.792 1.00 82.31 97 ILE A O 1
ATOM 814 N N . ALA A 1 98 ? -4.864 -5.212 0.574 1.00 81.94 98 ALA A N 1
ATOM 815 C CA . ALA A 1 98 ? -5.952 -4.781 1.435 1.00 81.94 98 ALA A CA 1
ATOM 816 C C . ALA A 1 98 ? -7.165 -5.731 1.349 1.00 81.94 98 ALA A C 1
ATOM 818 O O . ALA A 1 98 ? -7.810 -5.993 2.364 1.00 81.94 98 ALA A O 1
ATOM 819 N N . ASP A 1 99 ? -7.453 -6.299 0.177 1.00 85.06 99 ASP A N 1
ATOM 820 C CA . ASP A 1 99 ? -8.476 -7.339 0.009 1.00 85.06 99 ASP A CA 1
ATOM 821 C C . ASP A 1 99 ? -8.114 -8.652 0.710 1.00 85.06 99 ASP A C 1
ATOM 823 O O . ASP A 1 99 ? -8.976 -9.221 1.384 1.00 85.06 99 ASP A O 1
ATOM 827 N N . ASP A 1 100 ? -6.853 -9.092 0.630 1.00 79.69 100 ASP A N 1
ATOM 828 C CA . ASP A 1 100 ? -6.352 -10.283 1.337 1.00 79.69 100 ASP A CA 1
ATOM 829 C C . ASP A 1 100 ? -6.542 -10.153 2.861 1.00 79.69 100 ASP A C 1
ATOM 831 O O . ASP A 1 100 ? -6.856 -11.125 3.546 1.00 79.69 100 ASP A O 1
ATOM 835 N N . LEU A 1 101 ? -6.415 -8.931 3.387 1.00 76.06 101 LEU A N 1
ATOM 836 C CA . LEU A 1 101 ? -6.625 -8.597 4.801 1.00 76.06 101 LEU A CA 1
ATOM 837 C C . LEU A 1 101 ? -8.095 -8.348 5.165 1.00 76.06 101 LEU A C 1
ATOM 839 O O . LEU A 1 101 ? -8.407 -7.987 6.303 1.00 76.06 101 LEU A O 1
ATOM 843 N N . ASN A 1 102 ? -9.002 -8.511 4.200 1.00 78.62 102 ASN A N 1
ATOM 844 C CA . ASN A 1 102 ? -10.430 -8.251 4.339 1.00 78.62 102 ASN A CA 1
ATOM 845 C C . ASN A 1 102 ? -10.733 -6.848 4.907 1.00 78.62 102 ASN A C 1
ATOM 847 O O . ASN A 1 102 ? -11.659 -6.672 5.709 1.00 78.62 102 ASN A O 1
ATOM 851 N N . LEU A 1 103 ? -9.924 -5.865 4.500 1.00 75.38 103 LEU A N 1
ATOM 852 C CA . LEU A 1 103 ? -10.024 -4.471 4.924 1.00 75.38 103 LEU A CA 1
ATOM 853 C C . LEU A 1 103 ? -11.154 -3.713 4.245 1.00 75.38 103 LEU A C 1
ATOM 855 O O . LEU A 1 103 ? -11.550 -4.034 3.102 1.00 75.38 103 LEU A O 1
#

Organism: NCBI:txid406548

Sequence (103 aa):
MAWRERLYERRLKGPIDAEKMDEMRSLFHRRRHEIPIPAELIESPGRPEMTIRTKWLSFIVQFQKDIMNVDAELTLAAKMMATRENRRLAVQFIDSIADDLNL

pLDDT: mean 80.43, std 6.76, range [55.12, 90.56]

Foldseek 3Di:
DWDKAWLDKDWAPFADDPVLLVLLVVVCVVCVVVPPFDWDWDDDPPFQWIWTDGPFKIWIWHGDGTMTITMITGDPVRVVVCDPVVSVVVVVVSVVSSVVSND

Radius of gyration: 13.08 Å; chains: 1; bounding box: 29×32×33 Å